Protein AF-A0A2N5MBR6-F1 (afdb_monomer_lite)

Foldseek 3Di:
DDDDDDDDDDDPDFDFAAWEWDDQPQWIKIWTDGPLWIWIWIGRPVPDIDDIDTAAEEQDDPPKGFPHKYWDQDPVGKIKIWTQIPVRDTWIWTDPPNRSYIYTD

pLDDT: mean 90.82, std 11.19, range [48.12, 98.38]

Secondary structure (DSSP, 8-state):
-PPPPPP----SSS--EEEEEEE-SS-EEEEEEETTEEEEEEESSSSS-PPPEEPEEES--TT--EEEEEEEE-TTS-EEEEEEETTS-EEEEEESSTTSEEEE-

Structure (mmCIF, N/CA/C/O backbone):
data_AF-A0A2N5MBR6-F1
#
_entry.id   AF-A0A2N5MBR6-F1
#
loop_
_atom_site.group_PDB
_atom_site.id
_atom_site.type_symbol
_atom_site.label_atom_id
_atom_site.label_alt_id
_atom_site.label_comp_id
_atom_site.label_asym_id
_atom_site.label_entity_id
_atom_site.label_seq_id
_atom_site.pdbx_PDB_ins_code
_atom_site.Cartn_x
_atom_site.Cartn_y
_atom_site.Cartn_z
_atom_site.occupancy
_atom_site.B_iso_or_equiv
_atom_site.auth_seq_id
_atom_site.auth_comp_id
_atom_site.auth_asym_id
_atom_site.auth_atom_id
_atom_site.pdbx_PDB_model_num
ATOM 1 N N . MET A 1 1 ? -31.808 9.725 9.245 1.00 48.12 1 MET A N 1
ATOM 2 C CA . MET A 1 1 ? -30.764 9.220 8.332 1.00 48.12 1 MET A CA 1
ATOM 3 C C . MET A 1 1 ? -29.859 10.386 8.029 1.00 48.12 1 MET A C 1
ATOM 5 O O . MET A 1 1 ? -30.329 11.338 7.412 1.00 48.12 1 MET A O 1
ATOM 9 N N . ASP A 1 2 ? -28.622 10.338 8.506 1.00 63.31 2 ASP A N 1
ATOM 10 C CA . ASP A 1 2 ? -27.625 11.332 8.123 1.00 63.31 2 ASP A CA 1
ATOM 11 C C . ASP A 1 2 ? -27.302 11.160 6.639 1.00 63.31 2 ASP A C 1
ATOM 13 O O . ASP A 1 2 ? -27.15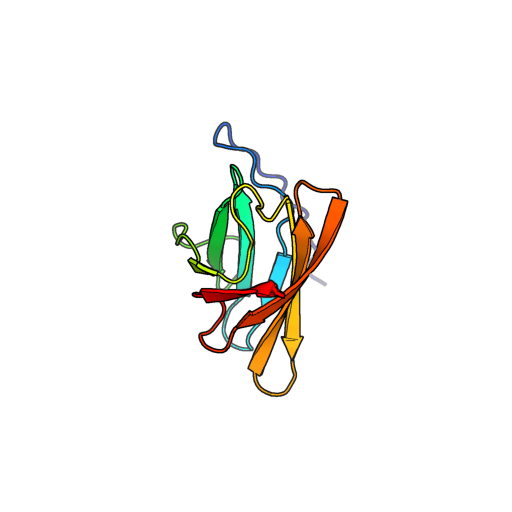1 10.043 6.139 1.00 63.31 2 ASP A O 1
ATOM 17 N N . LYS A 1 3 ? -27.298 12.272 5.905 1.00 62.69 3 LYS A N 1
ATOM 18 C CA . LYS A 1 3 ? -26.957 12.277 4.484 1.00 62.69 3 LYS A CA 1
ATOM 19 C C . LYS A 1 3 ? -25.449 12.096 4.361 1.00 62.69 3 LYS A C 1
ATOM 21 O O . LYS A 1 3 ? -24.702 12.885 4.931 1.00 62.69 3 LYS A O 1
ATOM 26 N N . ALA A 1 4 ? -25.015 11.116 3.574 1.00 70.56 4 ALA A N 1
ATOM 27 C CA . ALA A 1 4 ? -23.635 11.069 3.111 1.00 70.56 4 ALA A CA 1
ATOM 28 C C . ALA A 1 4 ? -23.337 12.364 2.336 1.00 70.56 4 ALA A C 1
ATOM 30 O O . ALA A 1 4 ? -24.043 12.695 1.379 1.00 70.56 4 ALA A O 1
ATOM 31 N N . SER A 1 5 ? -22.333 13.118 2.771 1.00 69.94 5 SER A N 1
ATOM 32 C CA . SER A 1 5 ? -21.799 14.256 2.029 1.00 69.94 5 SER A CA 1
ATOM 33 C C . SER A 1 5 ? -20.555 13.811 1.266 1.00 69.94 5 SER A C 1
ATOM 35 O O . SER A 1 5 ? -19.716 13.077 1.780 1.00 69.94 5 SER A O 1
ATOM 37 N N . ILE A 1 6 ? -20.445 14.251 0.014 1.00 73.06 6 ILE A N 1
ATOM 38 C CA . ILE A 1 6 ? -19.212 14.130 -0.762 1.00 73.06 6 ILE A CA 1
ATOM 39 C C . ILE A 1 6 ? -18.443 15.426 -0.534 1.00 73.06 6 ILE A C 1
ATOM 41 O O . ILE A 1 6 ? -18.936 16.501 -0.881 1.00 73.06 6 ILE A O 1
ATOM 45 N N . VAL A 1 7 ? -17.254 15.333 0.054 1.00 69.19 7 VAL A N 1
ATOM 46 C CA . VAL A 1 7 ? -16.329 16.465 0.150 1.00 69.19 7 VAL A CA 1
ATOM 47 C C . VAL A 1 7 ? -15.282 16.313 -0.947 1.00 69.19 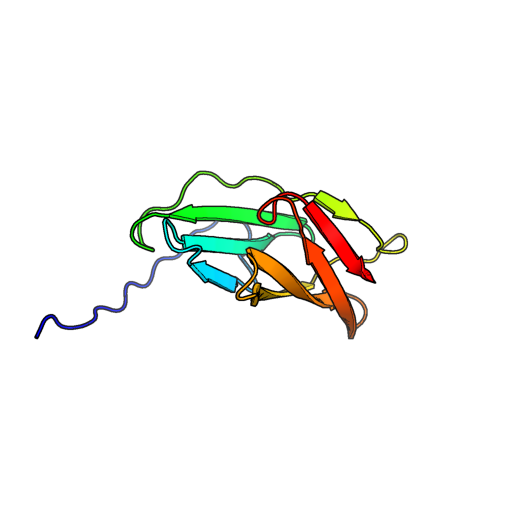7 VAL A C 1
ATOM 49 O O . VAL A 1 7 ? -14.626 15.280 -1.039 1.00 69.19 7 VAL A O 1
ATOM 52 N N . ILE A 1 8 ? -15.137 17.339 -1.785 1.00 65.38 8 ILE A N 1
ATOM 53 C CA . ILE A 1 8 ? -14.090 17.410 -2.809 1.00 65.38 8 ILE A CA 1
ATOM 54 C C . ILE A 1 8 ? -13.014 18.359 -2.288 1.00 65.38 8 ILE A C 1
ATOM 56 O O . ILE A 1 8 ? -13.270 19.549 -2.115 1.00 65.38 8 ILE A O 1
ATOM 60 N N . THR A 1 9 ? -11.816 17.838 -2.040 1.00 63.97 9 THR A N 1
ATOM 61 C CA . THR A 1 9 ? -10.629 18.633 -1.711 1.00 63.97 9 THR A CA 1
ATOM 62 C C . THR A 1 9 ? -9.601 18.517 -2.836 1.00 63.97 9 THR A C 1
ATOM 64 O O . THR A 1 9 ? -9.498 17.489 -3.502 1.00 63.97 9 THR A O 1
ATOM 67 N N . SER A 1 10 ? -8.852 19.591 -3.088 1.00 62.41 10 SER A N 1
ATOM 68 C CA . SER A 1 10 ? -7.769 19.629 -4.080 1.00 62.41 10 SER A CA 1
ATOM 69 C C . SER A 1 10 ? -6.572 20.398 -3.523 1.00 62.41 10 SER A C 1
ATOM 71 O O . SER A 1 10 ? -6.768 21.398 -2.831 1.00 62.41 10 SER A O 1
ATOM 73 N N . SER A 1 11 ? -5.348 19.984 -3.854 1.00 62.22 11 SER A N 1
ATOM 74 C CA . SER A 1 11 ? -4.108 20.691 -3.504 1.00 62.22 11 SER A CA 1
ATOM 75 C C . SER A 1 11 ? -3.220 20.913 -4.735 1.00 62.22 11 SER A C 1
ATOM 77 O O . SER A 1 11 ? -3.339 20.210 -5.734 1.00 62.22 11 SER A O 1
ATOM 79 N N . ASN A 1 12 ? -2.301 21.882 -4.648 1.00 61.09 12 ASN A N 1
ATOM 80 C CA . ASN A 1 12 ? -1.283 22.164 -5.676 1.00 61.09 12 ASN A CA 1
ATOM 81 C C . ASN A 1 12 ? 0.037 21.391 -5.442 1.00 61.09 12 ASN A C 1
ATOM 83 O O . ASN A 1 12 ? 1.074 21.739 -6.005 1.00 61.09 12 ASN A O 1
ATOM 87 N N . THR A 1 13 ? 0.029 20.397 -4.552 1.00 63.25 13 THR A N 1
ATOM 88 C CA . THR A 1 13 ? 1.176 19.531 -4.228 1.00 63.25 13 THR A CA 1
ATOM 89 C C . THR A 1 13 ? 1.244 18.340 -5.199 1.00 63.25 13 THR A C 1
ATOM 91 O O . THR A 1 13 ? 0.307 18.164 -5.980 1.00 63.25 13 THR A O 1
ATOM 94 N N . PRO A 1 14 ? 2.343 17.548 -5.228 1.00 65.38 14 PRO A N 1
ATOM 95 C CA . PRO A 1 14 ? 2.498 16.438 -6.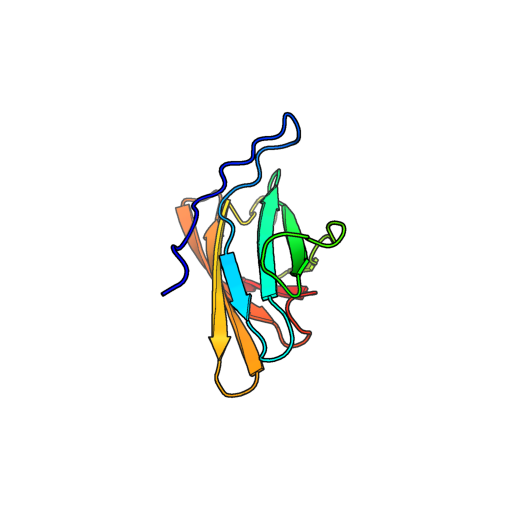169 1.00 65.38 14 PRO A CA 1
ATOM 96 C C . PRO A 1 14 ? 1.243 15.574 -6.250 1.00 65.38 14 PRO A C 1
ATOM 98 O O . PRO A 1 14 ? 0.622 15.287 -5.226 1.00 65.38 14 PRO A O 1
ATOM 101 N N . ILE A 1 15 ? 0.876 15.195 -7.476 1.00 72.44 15 ILE A N 1
ATOM 102 C CA . ILE A 1 15 ? -0.366 14.480 -7.765 1.00 72.44 15 ILE A CA 1
ATOM 103 C C . ILE A 1 15 ? -0.367 13.185 -6.953 1.00 72.44 15 ILE A C 1
ATOM 105 O O . ILE A 1 15 ? 0.427 12.280 -7.207 1.00 72.44 15 ILE A O 1
ATOM 109 N N . MET A 1 16 ? -1.258 13.121 -5.967 1.00 82.19 16 MET A N 1
ATOM 110 C CA . MET A 1 16 ? -1.560 11.895 -5.248 1.00 82.19 16 MET A CA 1
ATOM 111 C C . MET A 1 16 ? -2.302 10.983 -6.223 1.00 82.19 16 MET A C 1
ATOM 113 O O . MET A 1 16 ? -3.377 11.336 -6.707 1.00 82.19 16 MET A O 1
ATOM 117 N N . MET A 1 17 ? -1.705 9.849 -6.572 1.00 88.88 17 MET A N 1
ATOM 118 C CA . MET A 1 17 ? -2.259 8.942 -7.571 1.00 88.88 17 MET A CA 1
ATOM 119 C C . MET A 1 17 ? -2.619 7.611 -6.942 1.00 88.88 17 MET A C 1
ATOM 121 O O . MET A 1 17 ? -1.899 7.100 -6.084 1.00 88.88 17 MET A O 1
ATOM 125 N N . SER A 1 18 ? -3.704 7.028 -7.449 1.00 92.06 18 SER A N 1
ATOM 126 C CA . SER A 1 18 ? -4.081 5.649 -7.148 1.00 92.06 18 SER A CA 1
ATOM 127 C C . SER A 1 18 ? -4.194 5.371 -5.639 1.00 92.06 18 SER A C 1
ATOM 129 O O . SER A 1 18 ? -3.552 4.435 -5.164 1.00 92.06 18 SER A O 1
ATOM 131 N N . PRO A 1 19 ? -4.921 6.200 -4.859 1.00 94.69 19 PRO A N 1
ATOM 132 C CA . PRO A 1 19 ? -5.081 5.921 -3.444 1.00 94.69 19 PRO A CA 1
ATOM 133 C C . PRO A 1 19 ? -5.907 4.646 -3.257 1.00 94.69 19 PRO A C 1
ATOM 135 O O . PRO A 1 19 ? -6.930 4.455 -3.914 1.00 94.69 19 PRO A O 1
ATOM 138 N N . THR A 1 20 ? -5.485 3.815 -2.316 1.00 97.31 20 THR A N 1
ATOM 139 C CA . THR A 1 20 ? -6.234 2.662 -1.816 1.00 97.31 20 THR A CA 1
ATOM 140 C C . THR A 1 20 ? -6.327 2.772 -0.300 1.00 97.31 20 THR A C 1
ATOM 142 O O . THR A 1 20 ? -5.399 3.271 0.344 1.00 97.31 20 THR A O 1
ATOM 145 N N . VAL A 1 21 ? -7.471 2.391 0.268 1.00 97.50 21 VAL A N 1
ATOM 146 C CA . VAL A 1 21 ? -7.775 2.558 1.693 1.00 97.50 21 VAL A CA 1
ATOM 147 C C . VAL A 1 21 ? -8.344 1.264 2.250 1.00 97.50 21 VAL A C 1
ATOM 149 O O . VAL A 1 21 ? -9.293 0.712 1.697 1.00 97.50 21 VAL A O 1
ATOM 152 N N . VAL A 1 22 ? -7.816 0.834 3.393 1.00 97.81 22 VAL A N 1
ATOM 153 C CA . VAL A 1 22 ? -8.374 -0.257 4.203 1.00 97.81 22 VAL A CA 1
ATOM 154 C C . VAL A 1 22 ? -8.699 0.249 5.605 1.00 97.81 22 VAL A C 1
ATOM 156 O O . VAL A 1 22 ? -8.199 1.292 6.025 1.00 97.81 22 VAL A O 1
ATOM 159 N N . HIS A 1 23 ? -9.519 -0.496 6.341 1.00 96.56 23 HIS A N 1
ATOM 160 C CA . HIS A 1 23 ? -9.773 -0.254 7.758 1.00 96.56 23 HIS A CA 1
ATOM 161 C C . HIS A 1 23 ? -9.319 -1.474 8.560 1.00 96.56 23 HIS A C 1
ATOM 163 O O . HIS A 1 23 ? -9.814 -2.575 8.326 1.00 96.56 23 HIS A O 1
ATOM 169 N N . ASP A 1 24 ? -8.400 -1.285 9.507 1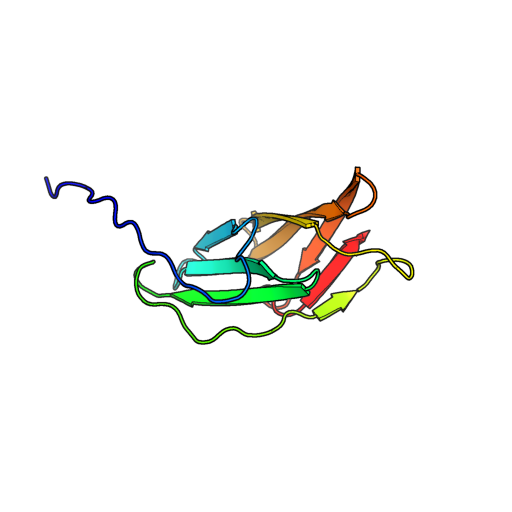.00 94.75 24 ASP A N 1
ATOM 170 C CA . ASP A 1 24 ? -7.801 -2.384 10.285 1.00 94.75 24 ASP A CA 1
ATOM 171 C C . ASP A 1 24 ? -8.623 -2.809 11.515 1.00 94.75 24 ASP A C 1
ATOM 173 O O . ASP A 1 24 ? -8.226 -3.681 12.284 1.00 94.75 24 ASP A O 1
ATOM 177 N N . GLY A 1 25 ? -9.793 -2.195 11.693 1.00 94.50 25 GLY A N 1
ATOM 178 C CA . GLY A 1 25 ? -10.657 -2.367 1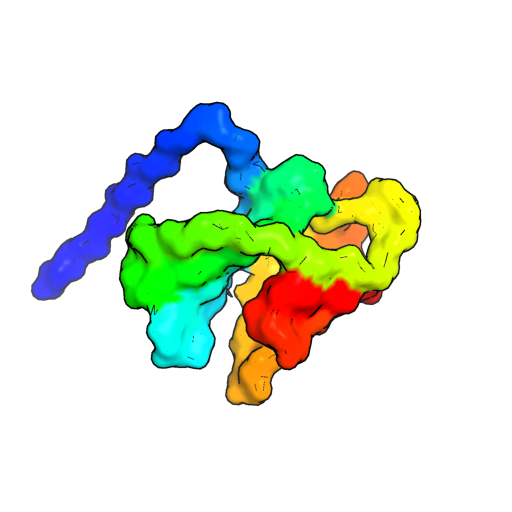2.861 1.00 94.50 25 GLY A CA 1
ATOM 179 C C . GLY A 1 25 ? -10.495 -1.251 13.894 1.00 94.50 25 GLY A C 1
ATOM 180 O O . GLY A 1 25 ? -11.393 -1.062 14.710 1.00 94.50 25 GLY A O 1
ATOM 181 N N . THR A 1 26 ? -9.418 -0.471 13.814 1.00 95.31 26 THR A N 1
ATOM 182 C CA . THR A 1 26 ? -9.119 0.653 14.713 1.00 95.31 26 THR A CA 1
ATOM 183 C C . THR A 1 26 ? -9.003 1.989 13.982 1.00 95.31 26 THR A C 1
ATOM 185 O O . THR A 1 26 ? -9.416 3.015 14.520 1.00 95.31 26 THR A O 1
ATOM 188 N N . GLN A 1 27 ? -8.477 1.981 12.758 1.00 97.31 27 GLN A N 1
ATOM 189 C CA . GLN A 1 27 ? -8.261 3.165 11.936 1.00 97.31 27 GLN A CA 1
ATOM 190 C C . GLN A 1 27 ? -8.285 2.820 10.442 1.00 97.31 27 GLN A C 1
ATOM 192 O O . GLN A 1 27 ? -8.135 1.669 10.024 1.00 97.31 27 GLN A O 1
ATOM 197 N N . PHE A 1 28 ? -8.436 3.851 9.620 1.00 98.38 28 PHE A N 1
ATOM 198 C CA . PHE A 1 28 ? -8.204 3.798 8.186 1.00 98.38 28 PHE A CA 1
ATOM 199 C C . PHE A 1 28 ? -6.722 3.963 7.879 1.00 98.38 28 PHE A C 1
ATOM 201 O O . PHE A 1 28 ? -6.039 4.816 8.453 1.00 98.38 28 PHE A O 1
ATOM 208 N N . ILE A 1 29 ? -6.242 3.185 6.917 1.00 98.12 29 ILE A N 1
ATOM 209 C CA . ILE A 1 29 ? -4.885 3.272 6.394 1.00 98.12 29 ILE A CA 1
ATOM 210 C C . ILE A 1 29 ? -4.984 3.467 4.889 1.00 98.12 29 ILE A C 1
ATOM 212 O O . ILE A 1 29 ? -5.642 2.687 4.204 1.00 98.12 29 ILE A O 1
ATOM 216 N N . MET A 1 30 ? -4.345 4.520 4.389 1.00 98.00 30 MET A N 1
ATOM 217 C CA . MET A 1 30 ? -4.259 4.832 2.969 1.00 98.00 30 MET A CA 1
ATOM 218 C C . MET A 1 30 ? -2.843 4.583 2.476 1.00 98.00 30 MET A C 1
ATOM 220 O O . MET A 1 30 ? -1.895 5.058 3.102 1.00 98.00 30 MET A O 1
ATOM 224 N N . TRP A 1 31 ? -2.718 3.954 1.310 1.00 98.00 31 TRP A N 1
ATOM 225 C CA . TRP A 1 31 ? -1.501 4.002 0.507 1.00 98.00 31 TRP A CA 1
ATOM 226 C C . TRP A 1 31 ? -1.774 4.688 -0.819 1.00 98.00 31 TRP A C 1
ATOM 228 O O . TRP A 1 31 ? -2.845 4.535 -1.398 1.00 98.00 31 TRP A O 1
ATOM 238 N N . TYR A 1 32 ? -0.798 5.440 -1.309 1.00 96.31 32 TYR A N 1
ATOM 239 C CA . TYR A 1 32 ? -0.887 6.113 -2.600 1.00 96.31 32 TYR A CA 1
ATOM 240 C C . TYR A 1 32 ? 0.479 6.220 -3.260 1.00 96.31 32 TYR A C 1
ATOM 242 O O . TYR A 1 32 ? 1.522 6.164 -2.604 1.00 96.31 32 TYR A O 1
ATOM 250 N N . ASN A 1 33 ? 0.465 6.418 -4.575 1.00 94.94 33 ASN A N 1
ATOM 251 C CA . ASN A 1 33 ? 1.655 6.740 -5.335 1.00 94.94 33 ASN A CA 1
ATOM 252 C C . ASN A 1 33 ? 1.871 8.254 -5.419 1.00 94.94 33 ASN A C 1
ATOM 254 O O . ASN A 1 33 ? 0.939 9.013 -5.684 1.00 94.94 33 ASN A O 1
ATOM 258 N N . SER A 1 34 ? 3.122 8.680 -5.264 1.00 92.44 34 SER A N 1
ATOM 259 C CA . SER A 1 34 ? 3.572 10.024 -5.621 1.00 92.44 34 SER A CA 1
ATOM 260 C C . SER A 1 34 ? 4.999 9.960 -6.163 1.00 92.44 34 SER A C 1
ATOM 262 O O . SER A 1 34 ? 5.928 9.501 -5.491 1.00 92.44 34 SER A O 1
ATOM 264 N N . GLY A 1 35 ? 5.176 10.362 -7.425 1.00 89.31 35 GLY A N 1
ATOM 265 C CA . GLY A 1 35 ? 6.483 10.374 -8.090 1.00 89.31 35 GLY A CA 1
ATOM 266 C C . GLY A 1 35 ? 7.178 9.006 -8.133 1.00 89.31 35 GLY A C 1
ATOM 267 O O . GLY A 1 35 ? 8.397 8.943 -7.988 1.00 89.31 35 GLY A O 1
ATOM 268 N N . GLY A 1 36 ? 6.417 7.912 -8.263 1.00 90.38 36 GLY A N 1
ATOM 269 C CA . GLY A 1 36 ? 6.956 6.546 -8.275 1.00 90.38 36 GLY A CA 1
ATOM 270 C C . GLY A 1 36 ? 7.279 5.963 -6.892 1.00 90.38 36 GLY A C 1
ATOM 271 O O . GLY A 1 36 ? 7.735 4.826 -6.810 1.00 90.38 36 GLY A O 1
ATOM 272 N N . ASN A 1 37 ? 7.028 6.703 -5.810 1.00 93.31 37 ASN A N 1
ATOM 273 C CA . ASN A 1 37 ? 7.147 6.210 -4.438 1.00 93.31 37 ASN A CA 1
ATOM 274 C C . ASN A 1 37 ? 5.762 5.900 -3.862 1.00 93.31 37 ASN A C 1
ATOM 276 O O . ASN A 1 37 ? 4.784 6.552 -4.225 1.00 93.31 37 ASN A O 1
ATOM 280 N N . ILE A 1 38 ? 5.697 4.938 -2.941 1.00 96.69 38 ILE A N 1
ATOM 281 C CA . ILE A 1 38 ? 4.495 4.669 -2.148 1.00 96.69 38 ILE A CA 1
ATOM 282 C C . ILE A 1 38 ? 4.597 5.408 -0.815 1.00 96.69 38 ILE A C 1
ATOM 284 O O . ILE A 1 38 ? 5.642 5.384 -0.161 1.00 96.69 38 ILE A O 1
ATOM 288 N N . TYR A 1 39 ? 3.504 6.049 -0.425 1.00 96.94 39 TYR A N 1
ATOM 289 C CA . TYR A 1 39 ? 3.355 6.712 0.862 1.00 96.94 39 TYR A CA 1
ATOM 290 C C . TYR A 1 39 ? 2.143 6.161 1.593 1.00 96.94 39 TYR A C 1
ATOM 292 O O . TYR A 1 39 ? 1.145 5.816 0.961 1.00 96.94 39 TYR A O 1
ATOM 300 N N . LYS A 1 40 ? 2.240 6.126 2.919 1.00 97.62 40 LYS A N 1
ATOM 301 C CA . LYS A 1 40 ? 1.198 5.713 3.850 1.00 97.62 40 LYS A CA 1
ATOM 302 C C . LYS A 1 40 ? 0.703 6.911 4.655 1.00 97.62 40 LYS A C 1
ATOM 304 O O . LYS A 1 40 ? 1.497 7.755 5.077 1.00 97.62 40 LYS A O 1
ATOM 309 N N . ARG A 1 41 ? -0.605 6.958 4.902 1.00 97.56 41 ARG A N 1
ATOM 310 C CA . ARG A 1 41 ? -1.259 7.863 5.859 1.00 97.56 41 ARG A CA 1
ATOM 311 C C . ARG A 1 41 ? -2.304 7.103 6.660 1.00 97.56 41 ARG A C 1
ATOM 313 O O . ARG A 1 41 ? -2.810 6.077 6.216 1.00 97.56 41 ARG A O 1
ATOM 320 N N . THR A 1 42 ? -2.639 7.625 7.833 1.00 97.88 42 THR A N 1
ATOM 321 C CA . THR A 1 42 ? -3.634 7.025 8.731 1.00 97.88 42 THR A CA 1
ATOM 322 C C . THR A 1 42 ? -4.692 8.046 9.126 1.00 97.88 42 THR A C 1
ATOM 324 O O . THR A 1 42 ? -4.430 9.251 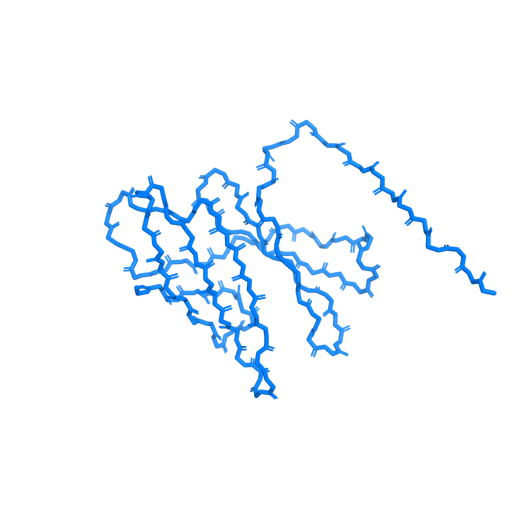9.108 1.00 97.88 42 THR A O 1
ATOM 327 N N . SER A 1 43 ? -5.897 7.577 9.436 1.00 97.44 43 SER A N 1
ATOM 328 C CA . SER A 1 43 ? -7.022 8.421 9.841 1.00 97.44 43 SER A CA 1
ATOM 329 C C . SER A 1 43 ? -8.006 7.633 10.698 1.00 97.44 43 SER A C 1
ATOM 331 O O . SER A 1 43 ? -8.235 6.457 10.448 1.00 97.44 43 SER A O 1
ATOM 333 N N . ILE A 1 44 ? -8.635 8.280 11.677 1.00 97.69 44 ILE A N 1
ATOM 334 C CA . ILE A 1 44 ? -9.725 7.679 12.465 1.00 97.69 44 ILE A CA 1
ATOM 335 C C . ILE A 1 44 ? -11.116 7.969 11.878 1.00 97.69 44 ILE A C 1
ATOM 337 O O . ILE A 1 44 ? -12.090 7.335 12.268 1.00 97.69 44 ILE A O 1
ATOM 341 N N . ASP A 1 45 ? -11.223 8.931 10.956 1.00 92.75 45 ASP A N 1
ATOM 342 C CA . ASP A 1 45 ? -12.495 9.483 10.469 1.00 92.75 45 ASP A CA 1
ATOM 343 C C . ASP A 1 45 ? -12.592 9.559 8.932 1.00 92.75 45 ASP A C 1
ATOM 345 O O . ASP A 1 45 ? -13.596 10.032 8.404 1.00 92.75 45 ASP A O 1
ATOM 349 N N . CYS A 1 46 ? -11.566 9.094 8.206 1.00 88.75 46 CYS A N 1
ATOM 350 C CA . CYS A 1 46 ? -11.415 9.225 6.750 1.00 88.75 46 CYS A CA 1
ATOM 351 C C . CYS A 1 46 ? -11.368 10.674 6.221 1.00 88.75 46 CYS A C 1
ATOM 353 O O . CYS A 1 46 ? -11.343 10.882 5.006 1.00 88.75 46 CYS A O 1
ATOM 355 N N . TYR A 1 47 ? -11.326 11.678 7.099 1.00 86.81 47 TYR A N 1
ATOM 356 C CA . TYR A 1 47 ? -11.361 13.094 6.738 1.00 86.81 47 TYR A CA 1
ATOM 357 C C . TYR A 1 47 ? -10.051 13.795 7.092 1.00 86.81 47 TYR A C 1
ATOM 359 O O . TYR A 1 47 ? -9.443 14.464 6.253 1.00 86.81 47 TYR A O 1
ATOM 367 N N . THR A 1 48 ? -9.584 13.597 8.320 1.00 88.69 48 THR A N 1
ATOM 368 C CA . THR A 1 48 ? -8.322 14.129 8.822 1.00 88.69 48 THR A CA 1
ATOM 369 C C . THR A 1 48 ? -7.263 13.041 8.739 1.00 88.69 48 THR A C 1
ATOM 371 O O . THR A 1 48 ? -7.403 11.982 9.350 1.00 88.69 48 THR A O 1
ATOM 374 N N . TRP A 1 49 ? -6.196 13.298 7.987 1.00 93.44 49 TRP A N 1
ATOM 375 C CA . TRP A 1 49 ? -5.125 12.331 7.748 1.00 93.44 49 TRP A CA 1
ATOM 376 C C . TRP A 1 49 ? -3.833 12.759 8.434 1.00 93.44 49 TRP A C 1
ATOM 378 O O . TRP A 1 49 ? -3.522 13.949 8.492 1.00 93.44 49 TRP A O 1
ATOM 388 N N . SER A 1 50 ? -3.061 11.779 8.904 1.00 96.00 50 SER A N 1
ATOM 389 C CA . SER A 1 50 ? -1.700 11.994 9.394 1.00 96.00 50 SER A CA 1
ATOM 390 C C . SER A 1 50 ? -0.790 12.591 8.313 1.00 96.00 50 SER A C 1
ATOM 392 O O . SER A 1 50 ? -1.104 12.568 7.113 1.00 96.00 50 SER A O 1
ATOM 394 N N . ASP A 1 51 ? 0.390 13.046 8.737 1.00 94.50 51 ASP A N 1
ATOM 395 C CA . ASP A 1 51 ? 1.502 13.293 7.822 1.00 94.50 51 ASP A CA 1
ATOM 396 C C . ASP A 1 51 ? 1.839 12.029 7.021 1.00 94.50 51 ASP A C 1
ATOM 398 O O . ASP A 1 51 ? 1.551 10.899 7.438 1.00 94.50 51 ASP A O 1
ATOM 402 N N . GLU A 1 52 ? 2.422 12.232 5.841 1.00 93.88 52 GLU A N 1
ATOM 403 C CA . GLU A 1 52 ? 2.826 11.130 4.977 1.00 93.88 52 GLU A CA 1
ATOM 404 C C . GLU A 1 52 ? 4.098 10.455 5.471 1.00 93.88 52 GLU A C 1
ATOM 406 O O . GLU A 1 52 ? 5.096 11.104 5.784 1.00 93.88 52 GLU A O 1
ATOM 411 N N . VAL A 1 53 ? 4.072 9.127 5.472 1.00 96.75 53 VAL A N 1
ATOM 412 C CA . VAL A 1 53 ? 5.235 8.293 5.762 1.00 96.75 53 VAL A CA 1
ATOM 413 C C . VAL A 1 53 ? 5.599 7.548 4.490 1.00 96.75 53 VAL A C 1
ATOM 415 O O . VAL A 1 53 ? 4.763 6.868 3.899 1.00 96.75 53 VAL A O 1
ATOM 418 N N . LYS A 1 54 ? 6.846 7.685 4.033 1.00 96.81 54 LYS A N 1
ATOM 419 C CA . LYS A 1 54 ? 7.319 6.941 2.864 1.00 96.81 54 LYS A CA 1
ATOM 420 C C . LYS A 1 54 ? 7.429 5.458 3.211 1.00 96.81 54 LYS A C 1
ATOM 422 O O . LYS A 1 54 ? 8.147 5.090 4.136 1.00 96.81 54 LYS A O 1
ATOM 427 N N . THR A 1 55 ? 6.770 4.624 2.422 1.00 97.56 55 THR A N 1
ATOM 428 C CA . THR A 1 55 ? 6.803 3.171 2.556 1.00 97.56 55 THR A CA 1
ATOM 429 C C . THR A 1 55 ? 8.041 2.594 1.867 1.00 97.56 55 THR A C 1
ATOM 431 O O . THR A 1 55 ? 8.463 3.071 0.807 1.00 97.56 55 THR A O 1
ATOM 434 N N . THR A 1 56 ? 8.625 1.541 2.441 1.00 97.62 56 THR A N 1
ATOM 435 C CA . THR A 1 56 ? 9.739 0.819 1.809 1.00 97.62 56 THR A CA 1
ATOM 436 C C . THR A 1 56 ? 9.206 -0.205 0.812 1.00 97.62 56 THR A C 1
ATOM 438 O O . THR A 1 56 ? 8.346 -1.009 1.146 1.00 97.62 56 THR A O 1
ATOM 441 N N . VAL A 1 57 ? 9.725 -0.206 -0.416 1.00 96.81 57 VAL A N 1
ATOM 442 C CA . VAL A 1 57 ? 9.322 -1.157 -1.462 1.00 96.81 57 VAL A CA 1
ATOM 443 C C . VAL A 1 57 ? 10.554 -1.888 -1.986 1.00 96.81 57 VAL A C 1
ATOM 445 O O . VAL A 1 57 ? 11.529 -1.255 -2.392 1.00 96.81 57 VAL A O 1
ATOM 448 N N . THR A 1 58 ? 10.510 -3.219 -1.976 1.00 96.56 58 THR A N 1
ATOM 449 C CA . THR A 1 58 ? 11.607 -4.104 -2.404 1.00 96.56 58 THR A CA 1
ATOM 450 C C . THR A 1 58 ? 11.123 -5.148 -3.416 1.00 96.56 58 THR A C 1
ATOM 452 O O . THR A 1 58 ? 9.942 -5.187 -3.753 1.00 96.56 58 THR A O 1
ATOM 455 N N . GLY A 1 59 ? 12.040 -5.956 -3.960 1.00 94.88 59 GLY A N 1
ATOM 456 C CA . GLY A 1 59 ? 11.731 -7.022 -4.931 1.00 94.88 59 GLY A CA 1
ATOM 457 C C . GLY A 1 59 ? 11.625 -6.562 -6.394 1.00 94.88 59 GLY A C 1
ATOM 458 O O . GLY A 1 59 ? 11.727 -7.362 -7.322 1.00 94.88 59 GLY A O 1
ATOM 459 N N . LEU A 1 60 ? 11.558 -5.252 -6.638 1.00 93.12 60 LEU A N 1
ATOM 460 C CA . LEU A 1 60 ? 11.583 -4.695 -7.989 1.00 93.12 60 LEU A CA 1
ATOM 461 C C . LEU A 1 60 ? 13.001 -4.664 -8.578 1.00 93.12 60 LEU A C 1
ATOM 463 O O . LEU A 1 60 ? 13.957 -4.202 -7.955 1.00 93.12 60 LEU A O 1
ATOM 467 N N . THR A 1 61 ? 13.135 -5.088 -9.836 1.00 91.12 61 THR A N 1
ATOM 468 C CA . THR A 1 61 ? 14.373 -4.886 -10.606 1.00 91.12 61 THR A CA 1
ATOM 469 C C . THR A 1 61 ? 14.611 -3.397 -10.878 1.00 91.12 61 THR A C 1
ATOM 471 O O . THR A 1 61 ? 13.650 -2.648 -11.057 1.00 91.12 61 THR A O 1
ATOM 474 N N . SER A 1 62 ? 15.878 -2.991 -11.012 1.00 92.50 62 SER A N 1
ATOM 475 C CA . SER A 1 62 ? 16.276 -1.595 -11.267 1.00 92.50 62 SER A CA 1
ATOM 476 C C . SER A 1 62 ? 15.443 -0.906 -12.361 1.00 92.50 62 SER A C 1
ATOM 478 O O . SER A 1 62 ? 15.166 -1.491 -13.409 1.00 92.50 62 SER A O 1
ATOM 480 N N . GLY A 1 63 ? 15.029 0.338 -12.098 1.00 91.94 63 GLY A N 1
ATOM 481 C CA . GLY A 1 63 ? 14.223 1.163 -13.007 1.00 91.94 63 GLY A CA 1
ATOM 482 C C . GLY A 1 63 ? 12.716 0.872 -13.009 1.00 91.94 63 GLY A C 1
ATOM 483 O O . GLY A 1 63 ? 11.965 1.584 -13.682 1.00 91.94 63 GLY A O 1
ATOM 484 N N . LYS A 1 64 ? 12.250 -0.138 -12.261 1.00 95.31 64 LYS A N 1
ATOM 485 C CA . LYS A 1 64 ? 10.818 -0.394 -12.065 1.00 95.31 64 LYS A CA 1
ATOM 486 C C . LYS A 1 64 ? 10.299 0.296 -10.813 1.00 95.31 64 LYS A C 1
ATOM 488 O O . LYS A 1 64 ? 10.975 0.332 -9.790 1.00 95.31 64 LYS A O 1
ATOM 493 N N . TYR A 1 65 ? 9.076 0.797 -10.902 1.00 94.62 65 TYR A N 1
ATOM 494 C CA . TYR A 1 65 ? 8.351 1.380 -9.779 1.00 94.62 65 TYR A CA 1
ATOM 495 C C . TYR A 1 65 ? 6.850 1.136 -9.926 1.00 94.62 65 TYR A C 1
ATOM 497 O O . TYR A 1 65 ? 6.356 0.877 -11.028 1.00 94.62 65 TYR A O 1
ATOM 505 N N . VAL A 1 66 ? 6.135 1.226 -8.806 1.00 95.69 66 VAL A N 1
ATOM 506 C CA . VAL A 1 66 ? 4.676 1.110 -8.761 1.00 95.69 66 VAL A CA 1
ATOM 507 C C . VAL A 1 66 ? 4.053 2.389 -9.315 1.00 95.69 66 VAL A C 1
ATOM 509 O O . VAL A 1 66 ? 4.410 3.486 -8.893 1.00 95.69 66 VAL A O 1
ATOM 512 N N . PHE A 1 67 ? 3.141 2.253 -10.270 1.00 93.81 67 PHE A N 1
ATOM 513 C CA . PHE A 1 67 ? 2.399 3.348 -10.900 1.00 93.81 67 PHE A CA 1
ATOM 514 C C . PHE A 1 67 ? 0.946 3.413 -10.402 1.00 93.81 67 PHE A C 1
ATOM 516 O O . PHE A 1 67 ? 0.399 4.491 -10.174 1.00 93.81 67 PHE A O 1
ATOM 523 N N . HIS A 1 68 ? 0.337 2.250 -10.178 1.00 95.75 68 HIS A N 1
ATOM 524 C CA . HIS A 1 68 ? -0.989 2.099 -9.584 1.00 95.75 68 HIS A CA 1
ATOM 525 C C . HIS A 1 68 ? -0.957 0.942 -8.588 1.00 95.75 68 HIS A C 1
ATOM 527 O O . HIS A 1 68 ? -0.195 -0.004 -8.783 1.00 95.75 68 HIS A O 1
ATOM 533 N N . LEU A 1 69 ? -1.760 1.021 -7.535 1.00 97.00 69 LEU A N 1
ATOM 534 C CA . LEU A 1 69 ? -1.833 0.004 -6.499 1.00 97.00 69 LEU A CA 1
ATOM 535 C C . LEU A 1 69 ? -3.263 -0.142 -6.001 1.00 97.00 69 LEU A C 1
ATOM 537 O O . LEU A 1 69 ? -3.995 0.842 -5.929 1.00 97.00 69 LEU A O 1
ATOM 541 N N . ASP A 1 70 ? -3.598 -1.361 -5.605 1.00 98.00 70 ASP A N 1
ATOM 542 C CA . ASP A 1 70 ? -4.734 -1.644 -4.745 1.00 98.00 70 ASP A CA 1
ATOM 543 C C . ASP A 1 70 ? -4.279 -2.552 -3.601 1.00 98.00 70 ASP A C 1
ATOM 545 O O . ASP A 1 70 ? -3.424 -3.419 -3.809 1.00 98.00 70 ASP A O 1
ATOM 549 N N . VAL A 1 71 ? -4.797 -2.319 -2.396 1.00 98.12 71 VAL A N 1
ATOM 550 C CA . VAL A 1 71 ? -4.393 -3.020 -1.176 1.00 98.12 71 VAL A CA 1
ATOM 551 C C . VAL A 1 71 ? -5.606 -3.662 -0.524 1.00 98.12 71 VAL A C 1
ATOM 553 O O . VAL A 1 71 ? -6.647 -3.041 -0.330 1.00 98.12 71 VAL A O 1
ATOM 556 N N . TYR A 1 72 ? -5.431 -4.915 -0.132 1.00 97.12 72 TYR A N 1
ATOM 557 C CA . TYR A 1 72 ? -6.409 -5.714 0.579 1.00 97.12 72 TYR A CA 1
ATOM 558 C C . TYR A 1 72 ? -5.864 -6.103 1.956 1.00 97.12 72 TYR A C 1
ATOM 560 O O . TYR A 1 72 ? -4.722 -6.542 2.077 1.00 97.12 72 TYR A O 1
ATOM 568 N N . LEU A 1 73 ? -6.689 -5.951 2.994 1.00 97.31 73 LEU A N 1
ATOM 569 C CA . LEU A 1 73 ? -6.420 -6.484 4.329 1.00 97.31 73 LEU A CA 1
ATOM 570 C C . LEU A 1 73 ? -7.129 -7.833 4.476 1.00 97.31 73 LEU A C 1
ATOM 572 O O . LEU A 1 73 ? -8.362 -7.895 4.480 1.00 97.31 73 LEU A O 1
ATOM 576 N N . SER A 1 74 ? -6.354 -8.905 4.606 1.00 94.44 74 SER A N 1
ATOM 577 C CA . SER A 1 74 ? -6.875 -10.251 4.815 1.00 94.44 74 SER A CA 1
ATOM 578 C C . SER A 1 74 ? -7.444 -10.425 6.224 1.00 94.44 74 SER A C 1
ATOM 580 O O . SER A 1 74 ? -7.078 -9.729 7.173 1.00 94.44 74 SER A O 1
ATOM 582 N N . GLY A 1 75 ? -8.328 -11.413 6.392 1.00 91.75 75 GLY A N 1
ATOM 583 C CA . GLY A 1 75 ? -8.955 -11.708 7.688 1.00 91.75 75 GLY A CA 1
ATOM 584 C C . GLY A 1 75 ? -7.983 -12.151 8.791 1.00 91.75 75 GLY A C 1
ATOM 585 O O . GLY A 1 75 ? -8.354 -12.147 9.960 1.00 91.75 75 GLY A O 1
ATOM 586 N N . ASP A 1 76 ? -6.751 -12.518 8.438 1.00 91.88 76 ASP A N 1
ATOM 587 C CA . ASP A 1 76 ? -5.668 -12.839 9.374 1.00 91.88 76 ASP A CA 1
ATOM 588 C C . ASP A 1 76 ? -4.658 -11.692 9.562 1.00 91.88 76 ASP A C 1
ATOM 590 O O . ASP A 1 76 ? -3.604 -11.888 10.165 1.00 91.88 76 ASP A O 1
ATOM 594 N N . GLY A 1 77 ? -4.992 -10.488 9.087 1.00 90.44 77 GLY A N 1
ATOM 595 C CA . GLY A 1 77 ? -4.237 -9.263 9.341 1.00 90.44 77 GLY A CA 1
ATOM 596 C C . GLY A 1 77 ? -3.059 -9.014 8.399 1.00 90.44 77 GLY A C 1
ATOM 597 O O . GLY A 1 77 ? -2.320 -8.053 8.609 1.00 90.44 77 GLY A O 1
ATOM 598 N N . ARG A 1 78 ? -2.862 -9.841 7.364 1.00 94.94 78 ARG A N 1
ATOM 599 C CA . ARG A 1 78 ? -1.860 -9.573 6.323 1.00 94.94 78 ARG A CA 1
ATOM 600 C C . ARG A 1 78 ? -2.379 -8.531 5.343 1.00 94.94 78 ARG A C 1
ATOM 602 O O . ARG A 1 78 ? -3.565 -8.474 5.032 1.00 94.94 78 ARG A O 1
ATOM 609 N N . LEU A 1 79 ? -1.463 -7.729 4.821 1.00 98.19 79 LEU A N 1
ATOM 610 C CA . LEU A 1 79 ? -1.764 -6.775 3.766 1.00 98.19 79 LEU A CA 1
ATOM 611 C C . LEU A 1 79 ? -1.201 -7.295 2.447 1.00 98.19 79 LEU A C 1
ATOM 613 O O . LEU A 1 79 ? -0.022 -7.638 2.353 1.00 98.19 79 LEU A O 1
ATOM 617 N N . GLU A 1 80 ? -2.052 -7.344 1.434 1.00 98.12 80 GLU A N 1
ATOM 618 C CA . GLU A 1 80 ? -1.745 -7.844 0.098 1.00 98.12 80 GLU A CA 1
ATOM 619 C C . GLU A 1 80 ? -1.933 -6.705 -0.906 1.00 98.12 80 GLU A C 1
ATOM 621 O O . GLU A 1 80 ? -2.893 -5.944 -0.806 1.00 98.12 80 GLU A O 1
ATOM 626 N N . MET A 1 81 ? -1.014 -6.555 -1.859 1.00 98.00 81 MET A N 1
ATOM 627 C CA . MET A 1 81 ? -1.045 -5.497 -2.869 1.00 98.00 81 MET A CA 1
ATOM 628 C C . MET A 1 81 ? -1.082 -6.097 -4.268 1.00 98.00 81 MET A C 1
ATOM 630 O O . MET A 1 81 ? -0.249 -6.933 -4.612 1.00 98.00 81 MET A O 1
ATOM 634 N N . LEU A 1 82 ? -1.976 -5.589 -5.113 1.00 98.00 82 LEU A N 1
ATOM 635 C CA . LEU A 1 82 ? -1.833 -5.704 -6.558 1.00 98.00 82 LEU A CA 1
ATOM 636 C C . LEU A 1 82 ? -1.272 -4.388 -7.096 1.00 98.00 82 LEU A C 1
ATOM 638 O O . LEU A 1 82 ? -1.921 -3.347 -7.013 1.00 98.00 82 LEU A O 1
ATOM 642 N N . ALA A 1 83 ? -0.065 -4.429 -7.653 1.00 97.00 83 ALA A N 1
ATOM 643 C CA . ALA A 1 83 ? 0.621 -3.253 -8.171 1.00 97.00 83 ALA A CA 1
ATOM 644 C C . ALA A 1 83 ? 0.730 -3.311 -9.695 1.00 97.00 83 ALA A C 1
ATOM 646 O O . ALA A 1 83 ? 1.257 -4.273 -10.248 1.00 97.00 83 ALA A O 1
ATOM 647 N N . ALA A 1 84 ? 0.317 -2.250 -10.385 1.00 97.00 84 ALA A N 1
ATOM 648 C CA . ALA A 1 84 ? 0.720 -2.024 -11.766 1.00 97.00 84 ALA A CA 1
ATOM 649 C C . ALA A 1 84 ? 2.033 -1.240 -11.784 1.00 97.00 84 ALA A C 1
ATOM 651 O O . ALA A 1 84 ? 2.151 -0.175 -11.176 1.00 97.00 84 ALA A O 1
ATOM 652 N N . LEU A 1 85 ? 3.024 -1.757 -12.499 1.00 95.75 85 LEU A N 1
ATOM 653 C CA . LEU A 1 85 ? 4.331 -1.135 -12.647 1.00 95.75 85 LEU A CA 1
ATOM 654 C C . LEU A 1 85 ? 4.356 -0.182 -13.845 1.00 95.75 85 LEU A C 1
ATOM 656 O O . LEU A 1 85 ? 3.601 -0.343 -14.804 1.00 95.75 85 LEU A O 1
ATOM 660 N N . ASN A 1 86 ? 5.333 0.724 -13.868 1.00 95.00 86 ASN A N 1
ATOM 661 C CA . ASN A 1 86 ? 5.638 1.607 -15.007 1.00 95.00 86 ASN A CA 1
ATOM 662 C C . ASN A 1 86 ? 5.923 0.889 -16.344 1.00 95.00 86 ASN A C 1
ATOM 664 O O . ASN A 1 86 ? 6.074 1.527 -17.381 1.00 95.00 86 ASN A O 1
ATOM 668 N N . THR A 1 87 ? 6.029 -0.438 -16.319 1.00 95.00 87 THR A N 1
ATOM 669 C CA . THR A 1 87 ? 6.259 -1.304 -17.482 1.00 95.00 87 THR A CA 1
ATOM 670 C C . THR A 1 87 ? 4.980 -1.969 -18.002 1.00 95.00 87 THR A C 1
ATOM 672 O O . THR A 1 87 ? 5.069 -2.862 -18.841 1.00 95.00 87 THR A O 1
ATOM 675 N N . ASN A 1 88 ? 3.799 -1.569 -17.512 1.00 89.94 88 ASN A N 1
ATOM 676 C CA . ASN A 1 88 ? 2.504 -2.208 -17.797 1.00 89.94 88 ASN A CA 1
ATOM 677 C C . ASN A 1 88 ? 2.450 -3.691 -17.390 1.00 89.94 88 ASN A C 1
ATOM 679 O O . ASN A 1 88 ? 1.734 -4.493 -17.988 1.00 89.94 88 ASN A O 1
ATOM 683 N N . ARG A 1 89 ? 3.229 -4.064 -16.371 1.00 95.44 89 ARG A N 1
ATOM 684 C CA . ARG A 1 89 ? 3.174 -5.380 -15.731 1.00 95.44 89 ARG A CA 1
ATOM 685 C C . ARG A 1 89 ? 2.515 -5.278 -14.372 1.00 95.44 89 ARG A C 1
ATOM 687 O O . ARG A 1 89 ? 2.657 -4.259 -13.704 1.00 95.44 89 ARG A O 1
ATOM 694 N N . LEU A 1 90 ? 1.841 -6.350 -13.981 1.00 96.62 90 LEU A N 1
ATOM 695 C CA . LEU A 1 90 ? 1.355 -6.521 -12.622 1.00 96.62 90 LEU A CA 1
ATOM 696 C C . LEU A 1 90 ? 2.439 -7.192 -11.774 1.00 96.62 90 LEU A C 1
ATOM 698 O O . LEU A 1 90 ? 3.179 -8.032 -12.286 1.00 96.62 90 LEU A O 1
ATOM 702 N N . ALA A 1 91 ? 2.512 -6.795 -10.512 1.00 96.69 91 ALA A N 1
ATOM 703 C CA . ALA A 1 91 ? 3.297 -7.428 -9.464 1.00 96.69 91 ALA A CA 1
ATOM 704 C C . ALA A 1 91 ? 2.396 -7.654 -8.249 1.00 96.69 91 ALA A C 1
ATOM 706 O O . ALA A 1 91 ? 1.485 -6.857 -7.990 1.00 96.69 91 ALA A O 1
ATOM 707 N N . TYR A 1 92 ? 2.651 -8.735 -7.524 1.00 97.62 92 TYR A N 1
ATOM 708 C CA . TYR A 1 92 ? 1.969 -9.025 -6.269 1.00 97.62 92 TYR A CA 1
ATOM 709 C C . TYR A 1 92 ? 2.864 -8.618 -5.103 1.00 97.62 92 TYR A C 1
ATOM 711 O O . TYR A 1 92 ? 4.070 -8.841 -5.147 1.00 97.62 92 TYR A O 1
ATOM 719 N N . GLY A 1 93 ? 2.292 -8.002 -4.073 1.00 97.12 93 GLY A N 1
ATOM 720 C CA . GLY A 1 93 ? 3.023 -7.536 -2.902 1.00 97.12 93 GLY A CA 1
ATOM 721 C C . GLY A 1 93 ? 2.457 -8.084 -1.604 1.00 97.12 93 GLY A C 1
ATOM 722 O O . GLY A 1 93 ? 1.243 -8.177 -1.448 1.00 97.12 93 GLY A O 1
ATOM 723 N N . LEU A 1 94 ? 3.337 -8.379 -0.650 1.00 97.38 94 LEU A N 1
ATOM 724 C CA . LEU A 1 94 ? 2.960 -8.744 0.714 1.00 97.38 94 LEU A CA 1
ATOM 725 C C . LEU A 1 94 ? 3.591 -7.776 1.717 1.00 97.38 94 LEU A C 1
ATOM 727 O O . LEU A 1 94 ? 4.765 -7.414 1.592 1.00 97.38 94 LEU A O 1
ATOM 731 N N . SER A 1 95 ? 2.815 -7.406 2.734 1.00 97.38 95 SER A N 1
ATOM 732 C CA . SER A 1 95 ? 3.290 -6.710 3.923 1.00 97.38 95 SER A CA 1
ATOM 733 C C . SER A 1 95 ? 2.839 -7.428 5.195 1.00 97.38 95 SER A C 1
ATOM 735 O O . SER A 1 95 ? 1.690 -7.861 5.326 1.00 97.38 95 SER A O 1
ATOM 737 N N . LEU A 1 96 ? 3.773 -7.539 6.142 1.00 91.94 96 LEU A N 1
ATOM 738 C CA . LEU A 1 96 ? 3.578 -8.140 7.466 1.00 91.94 96 LEU A CA 1
ATOM 739 C C . LEU A 1 96 ? 3.789 -7.127 8.606 1.00 91.94 96 LEU A C 1
ATOM 741 O O . LEU A 1 96 ? 3.743 -7.502 9.774 1.00 91.94 96 LEU A O 1
ATOM 745 N N . ASP A 1 97 ? 4.028 -5.856 8.276 1.00 95.38 97 ASP A N 1
ATOM 746 C CA . ASP A 1 97 ? 4.344 -4.775 9.217 1.00 95.38 97 ASP A CA 1
ATOM 747 C C . ASP A 1 97 ? 3.331 -3.622 9.141 1.00 95.38 97 ASP A C 1
ATOM 749 O O . ASP A 1 97 ? 3.657 -2.458 9.351 1.00 95.38 97 ASP A O 1
ATOM 753 N N . GLY A 1 98 ? 2.077 -3.937 8.806 1.00 94.69 98 GLY A N 1
ATOM 754 C CA . GLY A 1 98 ? 1.028 -2.925 8.683 1.00 94.69 98 GLY A CA 1
ATOM 755 C C . GLY A 1 98 ? 1.225 -1.989 7.485 1.00 94.69 98 GLY A C 1
ATOM 756 O O . GLY A 1 98 ? 0.744 -0.855 7.513 1.00 94.69 98 GLY A O 1
ATOM 757 N N . GLY A 1 99 ? 1.938 -2.436 6.446 1.00 96.38 99 GLY A N 1
ATOM 758 C CA . GLY A 1 99 ? 2.158 -1.710 5.194 1.00 96.38 99 GLY A CA 1
ATOM 759 C C . GLY A 1 99 ? 3.215 -0.614 5.279 1.00 96.38 99 GLY A C 1
ATOM 760 O O . GLY A 1 99 ? 3.180 0.319 4.470 1.00 96.38 99 GLY A O 1
ATOM 761 N N . ASP A 1 100 ? 4.131 -0.703 6.245 1.00 97.25 100 ASP A N 1
ATOM 762 C CA . ASP A 1 100 ? 5.319 0.156 6.316 1.00 97.25 100 ASP A CA 1
ATOM 763 C C . ASP A 1 100 ? 6.411 -0.321 5.343 1.00 97.25 100 ASP A C 1
ATOM 765 O O . ASP A 1 100 ? 7.176 0.492 4.801 1.00 97.25 100 ASP A O 1
ATOM 769 N N . SER A 1 101 ? 6.419 -1.617 5.021 1.00 97.75 101 SER A N 1
ATOM 770 C CA . SER A 1 101 ? 7.212 -2.191 3.942 1.00 97.75 101 SER A CA 1
ATOM 771 C C . SER A 1 101 ? 6.444 -3.210 3.096 1.00 97.75 101 SER A C 1
ATOM 773 O O . SER A 1 101 ? 5.532 -3.887 3.568 1.00 97.75 101 SER A O 1
ATOM 775 N N . TRP A 1 102 ? 6.836 -3.309 1.822 1.00 97.94 102 TRP A N 1
ATOM 776 C CA . TRP A 1 102 ? 6.316 -4.273 0.852 1.00 97.94 102 TRP A CA 1
ATOM 777 C C . TRP A 1 102 ? 7.449 -5.006 0.141 1.00 97.94 102 TRP A C 1
ATOM 779 O O . TRP A 1 102 ? 8.431 -4.399 -0.312 1.00 97.94 102 TRP A O 1
ATOM 789 N N . VAL A 1 103 ? 7.268 -6.312 -0.022 1.00 97.44 103 VAL A N 1
ATOM 790 C CA . VAL A 1 103 ? 8.064 -7.145 -0.929 1.00 97.44 103 VAL A CA 1
ATOM 791 C C . VAL A 1 103 ? 7.192 -7.460 -2.140 1.00 97.44 103 VAL A C 1
ATOM 793 O O . VAL A 1 103 ? 6.125 -8.042 -1.964 1.00 97.44 103 VAL A O 1
ATOM 796 N N . LEU A 1 104 ? 7.615 -7.029 -3.334 1.00 96.62 104 LEU A N 1
ATOM 797 C CA . LEU A 1 104 ? 6.904 -7.255 -4.599 1.00 96.62 104 LEU A CA 1
ATOM 798 C C . LEU A 1 104 ? 7.568 -8.363 -5.427 1.00 96.62 104 LEU A C 1
ATOM 800 O O . LEU A 1 104 ? 8.794 -8.386 -5.542 1.00 96.62 104 LEU A O 1
ATOM 804 N N . GLU A 1 105 ? 6.750 -9.200 -6.065 1.00 90.69 105 GLU A N 1
ATOM 805 C CA . GLU A 1 105 ? 7.145 -10.283 -6.983 1.00 90.69 105 GLU A CA 1
ATOM 806 C C . GLU A 1 105 ? 6.469 -10.157 -8.358 1.00 90.69 105 GLU A C 1
ATOM 808 O O . GLU A 1 105 ? 5.270 -9.781 -8.420 1.00 90.69 105 GLU A O 1
#

Sequence (105 aa):
MDKASIVITSSNTPIMMSPTVVHDGTQFIMWYNSGGNIYKRTSIDCYTWSDEVKTTVTGLTSGKYVFHLDVYLSGDGRLEMLAALNTNRLAYGLSLDGGDSWVLE

Organism: NCBI:txid673318

Radius of gyration: 14.39 Å; chains: 1; bounding box: 47×35×32 Å

InterPro domains:
  IPR036278 Sialidase superfamily [SSF50939] (15-102)